Protein AF-A0A8T3T3K5-F1 (afdb_monomer_lite)

pLDDT: mean 86.95, std 11.69, range [37.28, 95.94]

Sequence (76 aa):
MNISRHEPWDELVSASLTGDLSADERRRLDAHLDACAECRSTLAAFSDQRRIVAGLRHVPIPRDLGARVRTGIEGG

Secondary structure (DSSP, 8-state):
----TTHHHHHHHHHHHHT---HHHHHHHHHHHHH-HHHHHHHHHHHHHHHHHHTS--PPPPTTHHHHHHHHHHT-

Radius of gyration: 19.85 Å; chains: 1; bounding box: 48×25×46 Å

Structure (mmCIF, N/CA/C/O backbone):
data_AF-A0A8T3T3K5-F1
#
_entry.id   AF-A0A8T3T3K5-F1
#
loop_
_atom_site.group_PDB
_atom_site.id
_atom_site.type_symbol
_atom_site.label_atom_id
_atom_site.label_alt_id
_atom_site.label_comp_id
_atom_site.label_asym_id
_atom_site.label_entity_id
_atom_site.label_seq_id
_atom_site.pdbx_PDB_ins_code
_atom_site.Cartn_x
_atom_site.Cartn_y
_atom_site.Cartn_z
_atom_site.occupancy
_atom_site.B_iso_or_equiv
_atom_site.auth_seq_id
_atom_site.auth_comp_id
_atom_site.auth_asym_id
_atom_site.auth_atom_id
_atom_site.pdbx_PDB_model_num
ATOM 1 N N . MET A 1 1 ? 16.423 4.859 14.966 1.00 37.28 1 MET A N 1
ATOM 2 C CA . MET A 1 1 ? 15.555 5.002 13.780 1.00 37.28 1 MET A CA 1
ATOM 3 C C . MET A 1 1 ? 16.459 5.313 12.606 1.00 37.28 1 MET A C 1
ATOM 5 O O . MET A 1 1 ? 17.002 6.405 12.555 1.00 37.28 1 MET A O 1
ATOM 9 N N . ASN A 1 2 ? 16.752 4.310 11.778 1.00 40.97 2 ASN A N 1
ATOM 10 C CA . ASN A 1 2 ? 17.630 4.474 10.624 1.00 40.97 2 ASN A CA 1
ATOM 11 C C . ASN A 1 2 ? 16.766 5.075 9.511 1.00 40.97 2 ASN A C 1
ATOM 13 O O . ASN A 1 2 ? 15.864 4.399 9.028 1.00 40.97 2 ASN A O 1
ATOM 17 N N . ILE A 1 3 ? 16.944 6.362 9.216 1.00 48.12 3 ILE A N 1
ATOM 18 C CA . ILE A 1 3 ? 16.261 7.034 8.105 1.00 48.12 3 ILE A CA 1
ATOM 19 C C . ILE A 1 3 ? 16.967 6.530 6.848 1.00 48.12 3 ILE A C 1
ATOM 21 O O . ILE A 1 3 ? 18.092 6.913 6.527 1.00 48.12 3 ILE A O 1
ATOM 25 N N . SER A 1 4 ? 16.363 5.484 6.297 1.00 57.72 4 SER A N 1
ATOM 26 C CA . SER A 1 4 ? 16.952 4.535 5.369 1.00 57.72 4 SER A CA 1
ATOM 27 C C . SER A 1 4 ? 17.175 5.148 3.993 1.00 57.72 4 SER A C 1
ATOM 29 O O . SER A 1 4 ? 16.405 5.972 3.516 1.00 57.72 4 SER A O 1
ATOM 31 N N . ARG A 1 5 ? 18.202 4.640 3.311 1.00 65.38 5 ARG A N 1
ATOM 32 C CA . ARG A 1 5 ? 18.652 4.901 1.929 1.00 65.38 5 ARG A CA 1
ATOM 33 C C . ARG A 1 5 ? 17.556 4.887 0.830 1.00 65.38 5 ARG A C 1
ATOM 35 O O . ARG A 1 5 ? 17.878 5.087 -0.337 1.00 65.38 5 ARG A O 1
ATOM 42 N N . HIS A 1 6 ? 16.293 4.635 1.177 1.00 74.19 6 HIS A N 1
ATOM 43 C CA . HIS A 1 6 ? 15.165 4.415 0.275 1.00 74.19 6 HIS A CA 1
ATOM 44 C C . HIS A 1 6 ? 13.955 5.341 0.519 1.00 74.19 6 HIS A C 1
ATOM 46 O O . HIS A 1 6 ? 12.917 5.118 -0.091 1.00 74.19 6 HIS A O 1
ATOM 52 N N . GLU A 1 7 ? 14.085 6.400 1.326 1.00 75.69 7 GLU A N 1
ATOM 53 C CA . GLU A 1 7 ? 12.989 7.335 1.663 1.00 75.69 7 GLU A CA 1
ATOM 54 C C . GLU A 1 7 ? 12.146 7.825 0.456 1.00 75.69 7 GLU A C 1
ATOM 56 O O . GLU A 1 7 ? 10.921 7.734 0.531 1.00 75.69 7 GLU A O 1
ATOM 61 N N . PRO A 1 8 ? 12.723 8.226 -0.701 1.00 80.31 8 PRO A N 1
ATOM 62 C CA . PRO A 1 8 ? 11.917 8.628 -1.865 1.00 80.31 8 PRO A CA 1
ATOM 63 C C . PRO A 1 8 ? 11.071 7.493 -2.463 1.00 80.31 8 PRO A C 1
ATOM 65 O O . PRO A 1 8 ? 10.087 7.732 -3.159 1.00 80.31 8 PRO A O 1
ATOM 68 N N . TRP A 1 9 ? 11.471 6.242 -2.234 1.00 87.44 9 TRP A N 1
ATOM 69 C CA . TRP A 1 9 ? 10.775 5.061 -2.738 1.00 87.44 9 TRP A CA 1
ATOM 70 C C . TRP A 1 9 ? 9.665 4.610 -1.796 1.00 87.44 9 TRP A C 1
ATOM 72 O O . TRP A 1 9 ? 8.683 4.051 -2.275 1.00 87.44 9 TRP A O 1
ATOM 82 N N . ASP A 1 10 ? 9.773 4.885 -0.495 1.00 84.31 10 ASP A N 1
ATOM 83 C CA . ASP A 1 10 ? 8.719 4.574 0.477 1.00 84.31 10 ASP A CA 1
ATOM 84 C C . ASP A 1 10 ? 7.438 5.368 0.184 1.00 84.31 10 ASP A C 1
ATOM 86 O O . ASP A 1 10 ? 6.328 4.826 0.252 1.00 84.31 10 ASP A O 1
ATOM 90 N N . GLU A 1 11 ? 7.587 6.631 -0.224 1.00 86.75 11 GLU A N 1
ATOM 91 C CA . GLU A 1 11 ? 6.468 7.465 -0.667 1.00 86.75 11 GLU A CA 1
ATOM 92 C C . GLU A 1 11 ? 5.821 6.897 -1.937 1.00 86.75 11 GLU A C 1
ATOM 94 O O . GLU A 1 11 ? 4.605 6.704 -1.982 1.00 86.75 11 GLU A O 1
ATOM 99 N N . LEU A 1 12 ? 6.627 6.516 -2.934 1.00 88.62 12 LEU A N 1
ATOM 100 C CA . LEU A 1 12 ? 6.131 5.902 -4.170 1.00 88.62 12 LEU A CA 1
ATOM 101 C C . LEU A 1 12 ? 5.459 4.543 -3.930 1.00 88.62 12 LEU A C 1
ATOM 103 O O . LEU A 1 12 ? 4.427 4.253 -4.536 1.00 88.62 12 LEU A O 1
ATOM 107 N N . VAL A 1 13 ? 6.001 3.714 -3.033 1.00 88.06 13 VAL A N 1
ATOM 108 C CA . VAL A 1 13 ? 5.380 2.449 -2.608 1.00 88.06 13 VAL A CA 1
ATOM 109 C C . VAL A 1 13 ? 4.025 2.724 -1.960 1.00 88.06 13 VAL A C 1
ATOM 111 O O . VAL A 1 13 ? 3.044 2.070 -2.316 1.00 88.06 13 VAL A O 1
ATOM 114 N N . SER A 1 14 ? 3.938 3.719 -1.079 1.00 86.62 14 SER A N 1
ATOM 115 C CA . SER A 1 14 ? 2.687 4.104 -0.414 1.00 86.62 14 SER A CA 1
ATOM 116 C C . SER A 1 14 ? 1.642 4.624 -1.408 1.00 86.62 14 SER A C 1
ATOM 118 O O . SER A 1 14 ? 0.510 4.137 -1.417 1.00 86.62 14 SER A O 1
ATOM 120 N N . ALA A 1 15 ? 2.033 5.527 -2.311 1.00 88.75 15 ALA A N 1
ATOM 121 C CA . ALA A 1 15 ? 1.172 6.046 -3.376 1.00 88.75 15 ALA A CA 1
ATOM 122 C C . ALA A 1 15 ? 0.709 4.937 -4.340 1.00 88.75 15 ALA A C 1
ATOM 124 O O . ALA A 1 15 ? -0.440 4.923 -4.789 1.00 88.75 15 ALA A O 1
ATOM 125 N N . SER A 1 16 ? 1.562 3.937 -4.606 1.00 88.69 16 SER A N 1
ATOM 126 C CA . SER A 1 16 ? 1.188 2.774 -5.425 1.00 88.69 16 SER A CA 1
ATOM 127 C C . SER A 1 16 ? 0.040 1.971 -4.820 1.00 88.69 16 SER A C 1
ATOM 129 O O . SER A 1 16 ? -0.772 1.397 -5.548 1.00 88.69 16 SER A O 1
ATOM 131 N N . LEU A 1 17 ? -0.040 1.948 -3.488 1.00 87.19 17 LEU A N 1
ATOM 132 C CA . LEU A 1 17 ? -1.094 1.262 -2.764 1.00 87.19 17 LEU A CA 1
ATOM 133 C C . LEU A 1 17 ? -2.367 2.097 -2.753 1.00 87.19 17 LEU A C 1
ATOM 135 O O . LEU A 1 17 ? -3.438 1.532 -2.901 1.00 87.19 17 LEU A O 1
ATOM 139 N N . THR A 1 18 ? -2.323 3.417 -2.624 1.00 86.38 18 THR A N 1
ATOM 140 C CA . THR A 1 18 ? -3.564 4.215 -2.663 1.00 86.38 18 THR A CA 1
ATOM 141 C C . THR A 1 18 ? -4.139 4.347 -4.075 1.00 86.38 18 THR A C 1
ATOM 143 O O . THR A 1 18 ? -5.350 4.506 -4.215 1.00 86.38 18 THR A O 1
ATOM 146 N N . GLY A 1 19 ? -3.314 4.134 -5.106 1.00 83.06 19 GLY A N 1
ATOM 147 C CA . GLY A 1 19 ? -3.682 4.319 -6.512 1.00 83.06 19 GLY A CA 1
ATOM 148 C C . GLY A 1 19 ? -3.341 5.717 -7.035 1.00 83.06 19 GLY A C 1
ATOM 149 O O . GLY A 1 19 ? -3.687 6.036 -8.169 1.00 83.06 19 GLY A O 1
ATOM 150 N N . ASP A 1 20 ? -2.625 6.516 -6.243 1.00 87.38 20 ASP A N 1
ATOM 151 C CA . ASP A 1 20 ? -2.287 7.913 -6.525 1.00 87.38 20 ASP A CA 1
ATOM 152 C C . ASP A 1 20 ? -0.904 8.041 -7.185 1.00 87.38 20 ASP A C 1
ATOM 154 O O . ASP A 1 20 ? -0.093 8.878 -6.802 1.00 87.38 20 ASP A O 1
ATOM 158 N N . LEU A 1 21 ? -0.604 7.186 -8.168 1.00 90.31 21 LEU A N 1
ATOM 159 C CA . LEU A 1 21 ? 0.621 7.289 -8.965 1.00 90.31 21 LEU A CA 1
ATOM 160 C C . LEU A 1 21 ? 0.318 7.778 -10.375 1.00 90.31 21 LEU A C 1
ATOM 162 O O . LEU A 1 21 ? -0.500 7.193 -11.091 1.00 90.31 21 LEU A O 1
ATOM 166 N N . SER A 1 22 ? 1.070 8.777 -10.826 1.00 92.12 22 SER A N 1
ATOM 167 C CA . SER A 1 22 ? 1.164 9.083 -12.251 1.00 92.12 22 SER A CA 1
ATOM 168 C C . SER A 1 22 ? 1.881 7.957 -13.009 1.00 92.12 22 SER A C 1
ATOM 170 O O . SER A 1 22 ? 2.638 7.156 -12.451 1.00 92.12 22 SER A O 1
ATOM 172 N N . ALA A 1 23 ? 1.691 7.912 -14.329 1.00 91.56 23 ALA A N 1
ATOM 173 C CA . ALA A 1 23 ? 2.361 6.930 -15.181 1.00 91.56 23 ALA A CA 1
ATOM 174 C C . ALA A 1 23 ? 3.897 7.028 -15.104 1.00 91.56 23 ALA A C 1
ATOM 176 O O . ALA A 1 23 ? 4.590 6.022 -15.255 1.00 91.56 23 ALA A O 1
ATOM 177 N N . ASP A 1 24 ? 4.437 8.228 -14.891 1.00 92.94 24 ASP A N 1
ATOM 178 C CA . ASP A 1 24 ? 5.878 8.476 -14.817 1.00 92.94 24 ASP A CA 1
ATOM 179 C C . ASP A 1 24 ? 6.465 7.968 -13.503 1.00 92.94 24 ASP A C 1
ATOM 181 O O . ASP A 1 24 ? 7.503 7.303 -13.496 1.00 92.94 24 ASP A O 1
ATOM 185 N N . GLU A 1 25 ? 5.775 8.224 -12.397 1.00 92.25 25 GLU A N 1
ATOM 186 C CA . GLU A 1 25 ? 6.146 7.718 -11.077 1.00 92.25 25 GLU A CA 1
ATOM 187 C C . GLU A 1 25 ? 6.048 6.197 -11.018 1.00 92.25 25 GLU A C 1
ATOM 189 O O . GLU A 1 25 ? 6.938 5.549 -10.467 1.00 92.25 25 GLU A O 1
ATOM 194 N N . ARG A 1 26 ? 5.033 5.615 -11.671 1.00 91.94 26 ARG A N 1
ATOM 195 C CA . ARG A 1 26 ? 4.911 4.163 -11.781 1.00 91.94 26 ARG A CA 1
ATOM 196 C C . ARG A 1 26 ? 6.122 3.543 -12.473 1.00 91.94 26 ARG A C 1
ATOM 198 O O . ARG A 1 26 ? 6.718 2.623 -11.925 1.00 91.94 26 ARG A O 1
ATOM 205 N N . ARG A 1 27 ? 6.543 4.091 -13.620 1.00 93.12 27 ARG A N 1
ATOM 206 C CA . ARG A 1 27 ? 7.736 3.603 -14.338 1.00 93.12 27 ARG A CA 1
ATOM 207 C C . ARG A 1 27 ? 9.010 3.729 -13.503 1.00 93.12 27 ARG A C 1
ATOM 209 O O . ARG A 1 27 ? 9.852 2.837 -13.541 1.00 93.12 27 ARG A O 1
ATOM 216 N N . ARG A 1 28 ? 9.160 4.824 -12.750 1.00 92.00 28 ARG A N 1
ATOM 217 C CA . ARG A 1 28 ? 10.310 5.020 -11.850 1.00 92.00 28 ARG A CA 1
ATOM 218 C C . ARG A 1 28 ? 10.321 3.993 -10.724 1.00 92.00 28 ARG A C 1
ATOM 220 O O . ARG A 1 28 ? 11.371 3.417 -10.452 1.00 92.00 28 ARG A O 1
ATOM 227 N N . LEU A 1 29 ? 9.169 3.767 -10.093 1.00 91.50 29 LEU A N 1
ATOM 228 C CA . LEU A 1 29 ? 9.027 2.777 -9.033 1.00 91.50 29 LEU A CA 1
ATOM 229 C C . LEU A 1 29 ? 9.332 1.371 -9.559 1.00 91.50 29 LEU A C 1
ATOM 231 O O . LEU A 1 29 ? 10.151 0.681 -8.962 1.00 91.50 29 LEU A O 1
ATOM 235 N N . ASP A 1 30 ? 8.749 0.978 -10.693 1.00 93.06 30 ASP A N 1
ATOM 236 C CA . ASP A 1 30 ? 8.976 -0.341 -11.295 1.00 93.06 30 ASP A CA 1
ATOM 237 C C . ASP A 1 30 ? 10.477 -0.567 -11.589 1.00 93.06 30 ASP A C 1
ATOM 239 O O . ASP A 1 30 ? 11.037 -1.587 -11.189 1.00 93.06 30 ASP A O 1
ATOM 243 N N . ALA A 1 31 ? 11.177 0.431 -12.149 1.00 93.44 31 ALA A N 1
ATOM 244 C CA . ALA A 1 31 ? 12.622 0.348 -12.395 1.00 93.44 31 ALA A CA 1
ATOM 245 C C . ALA A 1 31 ? 13.458 0.178 -11.109 1.00 93.44 31 ALA A C 1
ATOM 247 O O . ALA A 1 31 ? 14.474 -0.519 -11.106 1.00 93.44 31 ALA A O 1
ATOM 248 N N . HIS A 1 32 ? 13.053 0.804 -9.998 1.00 91.75 32 HIS A N 1
ATOM 249 C CA . HIS A 1 32 ? 13.717 0.599 -8.709 1.00 91.75 32 HIS A CA 1
ATOM 250 C C . HIS A 1 32 ? 13.432 -0.790 -8.135 1.00 91.75 32 HIS A C 1
ATOM 252 O O . HIS A 1 32 ? 14.335 -1.450 -7.610 1.00 91.75 32 HIS A O 1
ATOM 258 N N . LEU A 1 33 ? 12.181 -1.238 -8.244 1.00 92.38 33 LEU A N 1
ATOM 259 C CA . LEU A 1 33 ? 11.750 -2.543 -7.762 1.00 92.38 33 LEU A CA 1
ATOM 260 C C . LEU A 1 33 ? 12.463 -3.679 -8.488 1.00 92.38 33 LEU A C 1
ATOM 262 O O . LEU A 1 33 ? 12.699 -4.700 -7.853 1.00 92.38 33 LEU A O 1
ATOM 266 N N . ASP A 1 34 ? 12.898 -3.511 -9.735 1.00 94.44 34 ASP A N 1
ATOM 267 C CA . ASP A 1 34 ? 13.732 -4.509 -10.417 1.00 94.44 34 ASP A CA 1
ATOM 268 C C . ASP A 1 34 ? 15.085 -4.717 -9.709 1.00 94.44 34 ASP A C 1
ATOM 270 O O . ASP A 1 34 ? 15.544 -5.850 -9.526 1.00 94.44 34 ASP A O 1
ATOM 274 N N . ALA A 1 35 ? 15.695 -3.639 -9.209 1.00 90.81 35 ALA A N 1
ATOM 275 C CA . ALA A 1 35 ? 17.027 -3.666 -8.602 1.00 90.81 35 ALA A CA 1
ATOM 276 C C . ALA A 1 35 ? 17.030 -3.837 -7.068 1.00 90.81 35 ALA A C 1
ATOM 278 O O . ALA A 1 35 ? 18.047 -4.243 -6.501 1.00 90.81 35 ALA A O 1
ATOM 279 N N . CYS A 1 36 ? 15.923 -3.544 -6.378 1.00 92.44 36 CYS A N 1
ATOM 280 C CA . CYS A 1 36 ? 15.882 -3.468 -4.915 1.00 92.44 36 CYS A CA 1
ATOM 281 C C . CYS A 1 36 ? 14.978 -4.536 -4.277 1.00 92.44 36 CYS A C 1
ATOM 283 O O . CYS A 1 36 ? 13.753 -4.423 -4.263 1.00 92.44 36 CYS A O 1
ATOM 285 N N . ALA A 1 37 ? 15.588 -5.562 -3.677 1.00 90.94 37 ALA A N 1
ATOM 286 C CA . ALA A 1 37 ? 14.853 -6.623 -2.982 1.00 90.94 37 ALA A CA 1
ATOM 287 C C . ALA A 1 37 ? 14.108 -6.136 -1.725 1.00 90.94 37 ALA A C 1
ATOM 289 O O . ALA A 1 37 ? 13.032 -6.647 -1.421 1.00 90.94 37 ALA A O 1
ATOM 290 N N . GLU A 1 38 ? 14.656 -5.144 -1.020 1.00 89.06 38 GLU A N 1
ATOM 291 C CA . GLU A 1 38 ? 14.056 -4.573 0.190 1.00 89.06 38 GLU A CA 1
ATOM 292 C C . GLU A 1 38 ? 12.726 -3.881 -0.133 1.00 89.06 38 GLU A C 1
ATOM 294 O O . GLU A 1 38 ? 11.689 -4.264 0.403 1.00 89.06 38 GLU A O 1
ATOM 299 N N . CYS A 1 39 ? 12.719 -2.962 -1.104 1.00 89.94 39 CYS A N 1
ATOM 300 C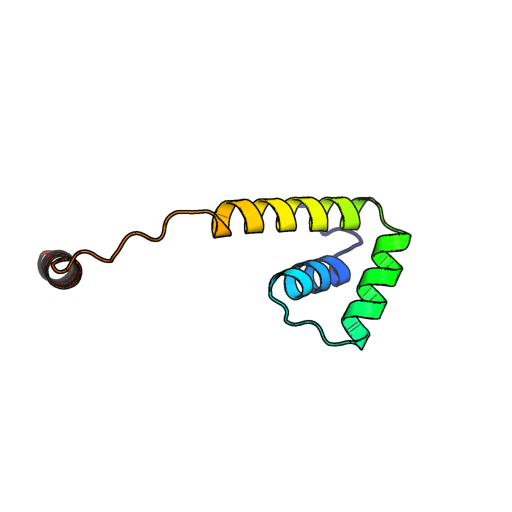 CA . CYS A 1 39 ? 11.501 -2.266 -1.521 1.00 89.94 39 CYS A CA 1
ATOM 301 C C . CYS A 1 39 ? 10.445 -3.220 -2.105 1.00 89.94 39 CYS A C 1
ATOM 303 O O . CYS A 1 39 ? 9.253 -3.025 -1.862 1.00 89.94 39 CYS A O 1
ATOM 305 N N . ARG A 1 40 ? 10.851 -4.296 -2.805 1.00 92.12 40 ARG A N 1
ATOM 306 C CA . ARG A 1 40 ? 9.915 -5.358 -3.230 1.00 92.12 40 ARG A CA 1
ATOM 307 C C . ARG A 1 40 ? 9.254 -6.050 -2.042 1.00 92.12 40 ARG A C 1
ATOM 309 O O . ARG A 1 40 ? 8.044 -6.269 -2.064 1.00 92.12 40 ARG A O 1
ATOM 316 N N . SER A 1 41 ? 10.033 -6.388 -1.014 1.00 91.44 41 SER A N 1
ATOM 317 C CA . SER A 1 41 ? 9.510 -7.014 0.203 1.00 91.44 41 SER A CA 1
ATOM 318 C C . SER A 1 41 ? 8.536 -6.088 0.930 1.00 91.44 41 SER A C 1
ATOM 320 O O . SER A 1 41 ? 7.470 -6.531 1.354 1.00 91.44 41 SER A O 1
ATOM 322 N N . THR A 1 42 ? 8.869 -4.801 1.033 1.00 89.88 42 THR A N 1
ATOM 323 C CA . THR A 1 42 ? 8.009 -3.783 1.648 1.00 89.88 42 THR A CA 1
ATOM 324 C C . THR A 1 42 ? 6.681 -3.643 0.902 1.00 89.88 42 THR A C 1
ATOM 326 O O . THR A 1 42 ? 5.617 -3.723 1.518 1.00 89.88 42 THR A O 1
ATOM 329 N N . LEU A 1 43 ? 6.717 -3.525 -0.430 1.00 91.38 43 LEU A N 1
ATOM 330 C CA . LEU A 1 43 ? 5.504 -3.445 -1.248 1.00 91.38 43 LEU A CA 1
ATOM 331 C C . LEU A 1 43 ? 4.628 -4.699 -1.104 1.00 91.38 43 LEU A C 1
ATOM 333 O O . LEU A 1 43 ? 3.407 -4.585 -0.976 1.00 91.38 43 LEU A O 1
ATOM 337 N N . ALA A 1 44 ? 5.235 -5.889 -1.101 1.00 92.81 44 ALA A N 1
ATOM 338 C CA . ALA A 1 44 ? 4.512 -7.146 -0.917 1.00 92.81 44 ALA A CA 1
ATOM 339 C C . ALA A 1 44 ? 3.841 -7.223 0.465 1.00 92.81 44 ALA A C 1
ATOM 341 O O . ALA A 1 44 ? 2.660 -7.562 0.550 1.00 92.81 44 ALA A O 1
ATOM 342 N N . ALA A 1 45 ? 4.558 -6.848 1.530 1.00 91.31 45 ALA A N 1
ATOM 343 C CA . ALA A 1 45 ? 4.030 -6.838 2.892 1.00 91.31 45 ALA A CA 1
ATOM 344 C C . ALA A 1 45 ? 2.831 -5.888 3.037 1.00 91.31 45 ALA A C 1
ATOM 346 O O . ALA A 1 45 ? 1.792 -6.278 3.572 1.00 91.31 45 ALA A O 1
ATOM 347 N N . PHE A 1 46 ? 2.930 -4.664 2.513 1.00 90.75 46 PHE A N 1
ATOM 348 C CA . PHE A 1 46 ? 1.818 -3.716 2.573 1.00 90.75 46 PHE A CA 1
ATOM 349 C C . PHE A 1 46 ? 0.633 -4.120 1.689 1.00 90.75 46 PHE A C 1
ATOM 351 O O . PHE A 1 46 ? -0.521 -3.945 2.086 1.00 90.75 46 PHE A O 1
ATOM 358 N N . SER A 1 47 ? 0.893 -4.702 0.516 1.00 90.62 47 SER A N 1
ATOM 359 C CA . SER A 1 47 ? -0.166 -5.231 -0.353 1.00 90.62 47 SER A CA 1
ATOM 360 C C . SER A 1 47 ? -0.954 -6.341 0.344 1.00 90.62 47 SER A C 1
ATOM 362 O O . SER A 1 47 ? -2.185 -6.371 0.270 1.00 90.62 47 SER A O 1
ATOM 364 N N . ASP A 1 48 ? -0.261 -7.224 1.068 1.00 92.88 48 ASP A N 1
ATOM 365 C CA . ASP A 1 48 ? -0.894 -8.292 1.838 1.00 92.88 48 ASP A CA 1
ATOM 366 C C . ASP A 1 48 ? -1.735 -7.751 3.002 1.00 9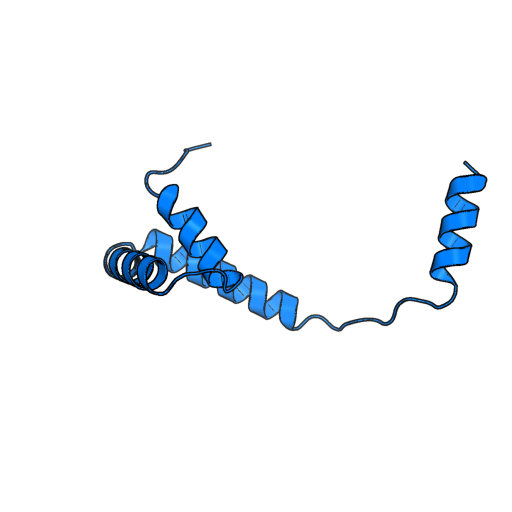2.88 48 ASP A C 1
ATOM 368 O O . ASP A 1 48 ? -2.902 -8.117 3.152 1.00 92.88 48 ASP A O 1
ATOM 372 N N . GLN A 1 49 ? -1.198 -6.797 3.768 1.00 91.25 49 GLN A N 1
ATOM 373 C CA . GLN A 1 49 ? -1.947 -6.125 4.835 1.00 91.25 49 GLN A CA 1
ATOM 374 C C . GLN A 1 49 ? -3.220 -5.462 4.304 1.00 91.25 49 GLN A C 1
ATOM 376 O O . GLN A 1 49 ? -4.299 -5.631 4.877 1.00 91.25 49 GLN A O 1
ATOM 381 N N . ARG A 1 50 ? 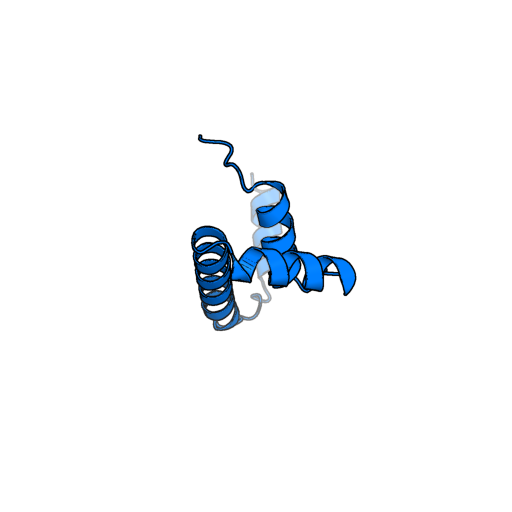-3.130 -4.755 3.173 1.00 88.69 50 ARG A N 1
ATOM 382 C CA . ARG A 1 50 ? -4.292 -4.113 2.551 1.00 88.69 50 ARG A CA 1
ATOM 383 C C . ARG A 1 50 ? -5.333 -5.133 2.106 1.00 88.69 50 ARG A C 1
ATOM 385 O O . ARG A 1 50 ? -6.523 -4.904 2.307 1.00 88.69 50 ARG A O 1
ATOM 392 N N . ARG A 1 51 ? -4.905 -6.268 1.549 1.00 89.62 51 ARG A N 1
ATOM 393 C CA . ARG A 1 51 ? -5.793 -7.382 1.185 1.00 89.62 51 ARG A CA 1
ATOM 394 C C . ARG A 1 51 ? -6.527 -7.939 2.407 1.00 89.62 51 ARG A C 1
ATOM 396 O O . ARG A 1 51 ? -7.726 -8.190 2.322 1.00 89.62 51 ARG A O 1
ATOM 403 N N . ILE A 1 52 ? -5.835 -8.105 3.536 1.00 92.19 52 ILE A N 1
ATOM 404 C CA . ILE A 1 52 ? -6.439 -8.561 4.799 1.00 92.19 52 ILE A CA 1
ATOM 405 C C . ILE A 1 52 ? -7.490 -7.556 5.284 1.00 92.19 52 ILE A C 1
ATOM 407 O O . ILE A 1 52 ? -8.619 -7.949 5.575 1.00 92.19 52 ILE A O 1
ATOM 411 N N . VAL A 1 53 ? -7.146 -6.264 5.323 1.00 90.50 53 VAL A N 1
ATOM 412 C CA . VAL A 1 53 ? -8.057 -5.194 5.763 1.00 90.50 53 VAL A CA 1
ATOM 413 C C . VAL A 1 53 ? -9.274 -5.081 4.842 1.00 90.50 53 VAL A C 1
ATOM 415 O O . VAL A 1 53 ? -10.396 -4.978 5.329 1.00 90.50 53 VAL A O 1
ATOM 418 N N . ALA A 1 54 ? -9.081 -5.169 3.524 1.00 88.06 54 ALA A N 1
ATOM 419 C CA . ALA A 1 54 ? -10.171 -5.150 2.548 1.00 88.06 54 ALA A CA 1
ATOM 420 C C . ALA A 1 54 ? -11.122 -6.354 2.686 1.00 88.06 54 ALA A C 1
ATOM 422 O O . ALA A 1 54 ? -12.283 -6.271 2.293 1.00 88.06 54 ALA A O 1
ATOM 423 N N . GLY A 1 55 ? -10.646 -7.467 3.251 1.00 88.69 55 GLY A N 1
ATOM 424 C CA . GLY A 1 55 ? -11.459 -8.645 3.552 1.00 88.69 55 GLY A CA 1
ATOM 425 C C . GLY A 1 55 ? -12.252 -8.554 4.859 1.00 88.69 55 GLY A C 1
ATOM 426 O O . GLY A 1 55 ? -13.027 -9.466 5.162 1.00 88.69 55 GLY A O 1
ATOM 427 N N . LEU A 1 56 ? -12.073 -7.496 5.659 1.00 92.19 56 LEU A N 1
ATOM 428 C CA . LEU A 1 56 ? -12.824 -7.327 6.898 1.00 92.19 56 LEU A CA 1
ATOM 429 C C . LEU A 1 56 ? -14.307 -7.090 6.603 1.00 92.19 56 LEU A C 1
ATOM 431 O O . LEU A 1 56 ? -14.693 -6.359 5.692 1.00 92.19 56 LEU A O 1
ATOM 435 N N . ARG A 1 57 ? -15.167 -7.709 7.416 1.00 90.50 57 ARG A N 1
ATOM 436 C CA . ARG A 1 57 ? -16.613 -7.513 7.311 1.00 90.50 57 ARG A CA 1
ATOM 437 C C . ARG A 1 57 ? -16.964 -6.076 7.687 1.00 90.50 57 ARG A C 1
ATOM 439 O O . ARG A 1 57 ? -16.745 -5.666 8.824 1.00 90.50 57 ARG A O 1
ATOM 446 N N . HIS A 1 58 ? -17.584 -5.351 6.760 1.00 85.50 58 HIS A N 1
ATOM 447 C CA . HIS A 1 58 ? -18.240 -4.088 7.074 1.00 85.50 58 HIS A CA 1
ATOM 448 C C . HIS A 1 58 ? -19.468 -4.354 7.949 1.00 85.50 58 HIS A C 1
ATOM 450 O O . HIS A 1 58 ? -20.421 -5.010 7.527 1.00 85.50 58 HIS A O 1
ATOM 456 N N . VAL A 1 59 ? -19.436 -3.852 9.183 1.00 90.19 59 VAL A N 1
ATOM 457 C CA . VAL A 1 59 ? -20.562 -3.925 10.118 1.00 90.19 59 VAL A CA 1
ATOM 458 C C . VAL A 1 59 ? -21.377 -2.635 9.992 1.00 90.19 59 VAL A C 1
ATOM 460 O O . VAL A 1 59 ? -20.786 -1.552 9.984 1.00 90.19 59 VAL A O 1
ATOM 463 N N . PRO A 1 60 ? -22.715 -2.709 9.877 1.00 90.19 60 PRO A N 1
ATOM 464 C CA . PRO A 1 60 ? -23.544 -1.515 9.819 1.00 90.19 60 PRO A CA 1
ATOM 465 C C . PRO A 1 60 ? -23.436 -0.717 11.119 1.00 90.19 60 PRO A C 1
ATOM 467 O O . PRO A 1 60 ? -23.377 -1.277 12.215 1.00 90.19 60 PRO A O 1
ATOM 470 N N . ILE A 1 61 ? -23.457 0.606 10.988 1.00 90.75 61 ILE A N 1
ATOM 471 C CA . ILE A 1 61 ? -23.451 1.514 12.133 1.00 90.75 61 ILE A CA 1
ATOM 472 C C . ILE A 1 61 ? -24.762 1.322 12.925 1.00 90.75 61 ILE A C 1
ATOM 474 O O . ILE A 1 61 ? -25.841 1.418 12.327 1.00 90.75 61 ILE A O 1
ATOM 478 N N . PRO A 1 62 ? -24.711 1.066 14.249 1.00 93.50 62 PRO A N 1
ATOM 479 C CA . PRO A 1 62 ? -25.910 0.970 15.078 1.00 93.50 62 PRO A CA 1
ATOM 480 C C . PRO A 1 62 ? -26.747 2.253 15.020 1.00 93.50 62 PRO A C 1
ATOM 482 O O . PRO A 1 62 ? -26.215 3.359 15.120 1.00 93.50 62 PRO A O 1
ATOM 485 N N . ARG A 1 63 ? -28.072 2.113 14.877 1.00 92.94 63 ARG A N 1
ATOM 486 C CA . ARG A 1 63 ? -29.001 3.248 14.683 1.00 92.94 63 ARG A CA 1
ATOM 487 C C . ARG A 1 63 ? -29.007 4.236 15.853 1.00 92.94 63 ARG A C 1
ATOM 489 O O . ARG A 1 63 ? -29.311 5.409 15.668 1.00 92.94 63 ARG A O 1
ATOM 496 N N . ASP A 1 64 ? -28.678 3.758 17.044 1.00 95.19 64 ASP A N 1
ATOM 497 C CA . ASP A 1 64 ? -28.641 4.505 18.297 1.00 95.19 64 ASP A CA 1
ATOM 498 C C . ASP A 1 64 ? -27.259 5.101 18.609 1.00 95.19 64 ASP A C 1
ATOM 500 O O . ASP A 1 64 ? -27.127 5.843 19.585 1.00 95.19 64 ASP A O 1
ATOM 504 N N . LEU A 1 65 ? -26.235 4.829 17.784 1.00 93.81 65 LEU A N 1
ATOM 505 C CA . LEU A 1 65 ? -24.861 5.267 18.045 1.00 93.81 65 LEU A CA 1
ATOM 506 C C . LEU A 1 65 ? -24.781 6.781 18.277 1.00 93.81 65 LEU A C 1
ATOM 508 O O . LEU A 1 65 ? -24.171 7.220 19.246 1.00 93.81 65 LEU A O 1
ATOM 512 N N . GLY A 1 66 ? -25.440 7.584 17.437 1.00 94.12 66 GLY A N 1
ATOM 513 C CA . GLY A 1 66 ? -25.418 9.044 17.570 1.00 94.12 66 GLY A CA 1
ATOM 514 C C . GLY A 1 66 ? -26.057 9.554 18.867 1.00 94.12 66 GLY A C 1
ATOM 515 O O . GLY A 1 66 ? -25.571 10.521 19.447 1.00 94.12 66 GLY A O 1
ATOM 516 N N . ALA A 1 67 ? -27.120 8.899 19.346 1.00 94.25 67 ALA A N 1
ATOM 517 C CA . ALA A 1 67 ? -27.740 9.248 20.623 1.00 94.25 67 ALA A CA 1
ATOM 518 C C . ALA A 1 67 ? -26.803 8.916 21.791 1.00 94.25 67 ALA A C 1
ATOM 520 O O . ALA A 1 67 ? -26.563 9.766 22.642 1.00 94.25 67 ALA A O 1
ATOM 521 N N . ARG A 1 68 ? -26.200 7.721 21.768 1.00 94.06 68 ARG A N 1
ATOM 522 C CA . ARG A 1 68 ? -25.247 7.267 22.791 1.00 94.06 68 ARG A CA 1
ATOM 523 C C . ARG A 1 68 ? -24.008 8.155 22.878 1.00 94.06 68 ARG A C 1
ATOM 525 O O . ARG A 1 68 ? -23.565 8.461 23.980 1.00 94.06 68 ARG A O 1
ATOM 532 N N . VAL A 1 69 ? -23.472 8.588 21.734 1.00 95.94 69 VAL A N 1
ATOM 533 C CA . VAL A 1 69 ? -22.324 9.506 21.683 1.00 95.94 69 VAL A CA 1
ATOM 534 C C . VAL A 1 69 ? -22.674 10.861 22.304 1.00 95.94 69 VAL A C 1
ATOM 536 O O . VAL A 1 69 ? -21.919 11.331 23.147 1.00 95.94 69 VAL A O 1
ATOM 539 N N . ARG A 1 70 ? -23.823 11.466 21.959 1.00 94.88 70 ARG A N 1
ATOM 540 C CA . ARG A 1 70 ? -24.246 12.753 22.551 1.00 94.88 70 ARG A CA 1
ATOM 541 C C . ARG A 1 70 ? -24.400 12.674 24.066 1.00 94.88 70 ARG A C 1
ATOM 543 O O . ARG A 1 70 ? -23.823 13.495 24.766 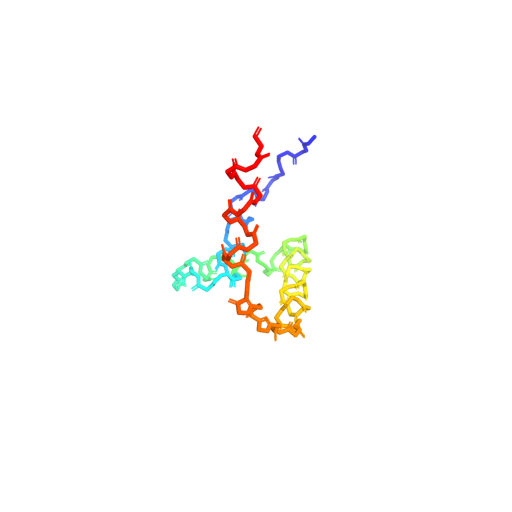1.00 94.88 70 ARG A O 1
ATOM 550 N N . THR A 1 71 ? -25.091 11.648 24.565 1.00 94.75 71 THR A N 1
ATOM 551 C CA . THR A 1 71 ? -25.254 11.437 26.011 1.00 94.75 71 THR A CA 1
ATOM 552 C C . THR A 1 71 ? -23.910 11.316 26.732 1.00 94.75 71 THR A C 1
ATOM 554 O O . THR A 1 71 ? -23.766 11.833 27.834 1.00 94.75 71 THR A O 1
ATOM 557 N N . GLY A 1 72 ? -22.915 10.666 26.119 1.00 91.50 72 GLY A N 1
ATOM 558 C CA . GLY A 1 72 ? -21.576 10.546 26.701 1.00 91.50 72 GLY A CA 1
ATOM 559 C C . GLY A 1 72 ? -20.780 11.856 26.729 1.00 91.50 72 GLY A C 1
ATOM 560 O O . GLY A 1 72 ? -19.984 12.041 27.639 1.00 91.50 72 GLY A O 1
ATOM 561 N N . ILE A 1 73 ? -20.989 12.752 25.758 1.00 95.25 73 ILE A N 1
ATOM 562 C CA . ILE A 1 73 ? -20.307 14.057 25.693 1.00 95.25 73 ILE A CA 1
ATOM 563 C C . ILE A 1 73 ? -20.943 15.062 26.661 1.00 95.25 73 ILE A C 1
ATOM 565 O O . ILE A 1 73 ? -20.228 15.805 27.316 1.00 95.25 73 ILE A O 1
ATOM 569 N N . GLU A 1 74 ? -22.274 15.098 26.746 1.00 87.38 74 GLU A N 1
ATOM 570 C CA . GLU A 1 74 ? -23.014 16.045 27.600 1.00 87.38 74 GLU A CA 1
ATOM 571 C C . GLU A 1 74 ? -23.014 15.645 29.084 1.00 87.38 74 GLU A C 1
ATOM 573 O O . GLU A 1 74 ? -23.250 16.483 29.951 1.00 87.38 74 GLU A O 1
ATOM 578 N N . GLY A 1 75 ? -22.796 14.360 29.374 1.00 75.00 75 GLY A N 1
ATOM 579 C CA . GLY A 1 75 ? -22.760 13.815 30.731 1.00 75.00 75 GLY A CA 1
ATOM 580 C C . GLY A 1 75 ? -21.374 13.778 31.386 1.00 75.00 75 GLY A C 1
ATOM 581 O O . GLY A 1 75 ? -21.273 13.236 32.488 1.00 75.00 75 GLY A O 1
ATOM 582 N N . GLY A 1 76 ? -20.330 14.279 30.7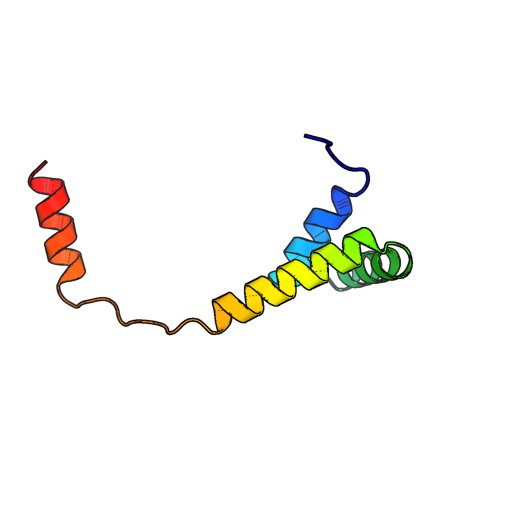16 1.00 55.50 76 GLY A N 1
ATOM 583 C CA . GLY A 1 76 ? -18.962 14.412 31.242 1.00 55.50 76 GLY A CA 1
ATOM 584 C C . GLY A 1 76 ? -18.635 15.848 31.618 1.00 55.50 76 GLY A C 1
ATOM 585 O O . GLY A 1 76 ? -17.901 16.021 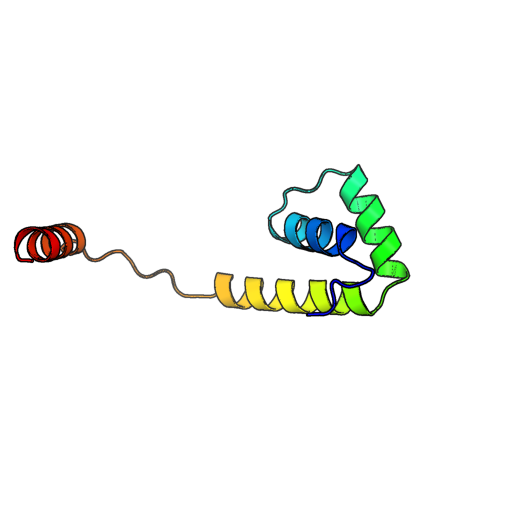32.616 1.00 55.50 76 GLY A O 1
#

Foldseek 3Di:
DDPDPCVVLVVLLVCVVVVNDDPVSVVVNVVVCVVDPVSVVVSVVVVVVVVVVVPDDDDDDDPCVVVVVVCVVVVD